Protein AF-A0A7S3N2I9-F1 (afdb_monomer_lite)

Radius of gyration: 17.27 Å; chains: 1; bounding box: 43×30×45 Å

Secondary structure (DSSP, 8-state):
--HHHHHHHHHHHHHHHHHTS---HHHHHHHHHHHHGGGGGHHHHHHHHHHPPPGGGTT-HHHHHHHHHHHHHHHHHHHHHH---SSHHHHHHHHHHHHHHHHHHHHHHHHHHHHHHHT-TTT---

Sequence (126 aa):
MNGGFKALISVCFRPMLKYTYYMGPDEMQLAMSYILLPWDFKILFGICADTVKLPFMSHSPKRAFLMMISCSQALAYFFTAFYEYETYIPLLILQVIGTFCGAFMDTIIDGITCIQQKNDPISGAQ

Foldseek 3Di:
DCVVVVVVCVVVVLCCCCPVVVDDPVRSVVLVCLLCVLLVCLVVLLVCQVPDADPVCNPRSLVVLLVVLVVQLVVLVVCLVPDDDPHCVSVSVSSSSNSNSVSSNVSSVVVVVLVVLCVDPPRRDD

Structure (mmCIF, N/CA/C/O backbone):
data_AF-A0A7S3N2I9-F1
#
_entry.id   AF-A0A7S3N2I9-F1
#
loop_
_atom_site.group_PDB
_atom_site.id
_atom_site.type_symbol
_atom_site.label_atom_id
_atom_site.label_alt_id
_atom_site.label_comp_id
_atom_site.label_asym_id
_atom_site.label_entity_id
_atom_site.label_seq_id
_atom_site.pdbx_PDB_ins_code
_atom_site.Cartn_x
_atom_site.Cartn_y
_atom_site.Cartn_z
_atom_site.occupancy
_atom_site.B_iso_or_equiv
_atom_site.auth_seq_id
_atom_site.auth_comp_id
_atom_site.auth_asym_id
_atom_site.auth_atom_id
_atom_site.pdbx_PDB_model_num
ATOM 1 N N . MET A 1 1 ? 11.064 -7.450 -1.278 1.00 41.22 1 MET A N 1
ATOM 2 C CA . MET A 1 1 ? 10.960 -7.983 0.104 1.00 41.22 1 MET A CA 1
ATOM 3 C C . MET A 1 1 ? 10.211 -6.978 0.980 1.00 41.22 1 MET A C 1
ATOM 5 O O . MET A 1 1 ? 10.800 -6.013 1.434 1.00 41.22 1 MET A O 1
ATOM 9 N N . ASN A 1 2 ? 8.904 -7.182 1.174 1.00 58.66 2 ASN A N 1
ATOM 10 C CA . ASN A 1 2 ? 8.035 -6.377 2.055 1.00 58.66 2 ASN A CA 1
ATOM 11 C C . ASN A 1 2 ? 7.285 -7.283 3.070 1.00 58.66 2 ASN A C 1
ATOM 13 O O . ASN A 1 2 ? 6.347 -6.872 3.742 1.00 58.66 2 ASN A O 1
ATOM 17 N N . GLY A 1 3 ? 7.662 -8.569 3.143 1.00 63.84 3 GLY A N 1
ATOM 18 C CA . GLY A 1 3 ? 6.940 -9.601 3.897 1.00 63.84 3 GLY A CA 1
ATOM 19 C C . GLY A 1 3 ? 7.076 -9.471 5.415 1.00 63.84 3 GLY A C 1
ATOM 20 O O . GLY A 1 3 ? 6.080 -9.597 6.118 1.00 63.84 3 GLY A O 1
ATOM 21 N N . GLY A 1 4 ? 8.275 -9.152 5.917 1.00 70.12 4 GLY A N 1
ATOM 22 C CA . GLY A 1 4 ? 8.512 -8.999 7.360 1.00 70.12 4 GLY A CA 1
ATOM 23 C C . GLY A 1 4 ? 7.715 -7.844 7.974 1.00 70.12 4 GLY A C 1
ATOM 24 O O . GLY A 1 4 ? 7.090 -8.003 9.018 1.00 70.12 4 GLY A O 1
ATOM 25 N N . PHE A 1 5 ? 7.651 -6.706 7.279 1.00 70.81 5 PHE A N 1
ATOM 26 C CA . PHE A 1 5 ? 6.873 -5.552 7.731 1.00 70.81 5 PHE A CA 1
ATOM 27 C C . PHE A 1 5 ? 5.357 -5.803 7.660 1.00 70.81 5 PHE A C 1
ATOM 29 O O . PHE A 1 5 ? 4.633 -5.486 8.600 1.00 70.81 5 PHE A O 1
ATOM 36 N N . LYS A 1 6 ? 4.869 -6.474 6.604 1.00 70.44 6 LYS A N 1
ATOM 37 C CA . LYS A 1 6 ? 3.464 -6.920 6.518 1.00 70.44 6 LYS A CA 1
ATOM 38 C C . LYS A 1 6 ? 3.084 -7.874 7.654 1.00 70.44 6 LYS A C 1
ATOM 40 O O . LYS A 1 6 ? 1.976 -7.780 8.180 1.00 70.44 6 LYS A O 1
ATOM 45 N N . ALA A 1 7 ? 3.988 -8.779 8.036 1.00 77.06 7 ALA A N 1
ATOM 46 C CA . ALA A 1 7 ? 3.761 -9.694 9.149 1.00 77.06 7 ALA A CA 1
ATOM 47 C C . ALA A 1 7 ? 3.646 -8.936 10.478 1.00 77.06 7 ALA A C 1
ATOM 49 O O . ALA A 1 7 ? 2.692 -9.167 11.214 1.00 77.06 7 ALA A O 1
ATOM 50 N N . LEU A 1 8 ? 4.545 -7.979 10.739 1.00 78.81 8 LEU A N 1
ATOM 51 C CA . LEU A 1 8 ? 4.472 -7.103 11.914 1.00 78.81 8 LEU A CA 1
ATOM 52 C C . LEU A 1 8 ? 3.135 -6.364 11.992 1.00 78.81 8 LEU A C 1
ATOM 54 O O . LEU A 1 8 ? 2.451 -6.442 13.008 1.00 78.81 8 LEU A O 1
ATOM 58 N N . ILE A 1 9 ? 2.717 -5.726 10.896 1.00 78.44 9 ILE A N 1
ATOM 59 C CA . ILE A 1 9 ? 1.420 -5.044 10.833 1.00 78.44 9 ILE A CA 1
ATOM 60 C C . ILE A 1 9 ? 0.281 -6.022 11.134 1.00 78.44 9 ILE A C 1
ATOM 62 O O . ILE A 1 9 ? -0.564 -5.727 11.971 1.00 78.44 9 ILE A O 1
ATOM 66 N N . SER A 1 10 ? 0.256 -7.209 10.519 1.00 74.81 10 SER A N 1
ATOM 67 C CA . SER A 1 10 ? -0.815 -8.185 10.769 1.00 74.81 10 SER A CA 1
ATOM 68 C C . SER A 1 10 ? -0.840 -8.691 12.215 1.00 74.81 10 SER A C 1
ATOM 70 O O . SER A 1 10 ? -1.918 -9.010 12.720 1.00 74.81 10 SER A O 1
ATOM 72 N N . VAL A 1 11 ? 0.319 -8.810 12.866 1.00 84.38 11 VAL A N 1
ATOM 73 C CA . VAL A 1 11 ? 0.427 -9.265 14.259 1.00 84.38 11 VAL A CA 1
ATOM 74 C C . VAL A 1 11 ? 0.014 -8.169 15.235 1.00 84.38 11 VAL A C 1
ATOM 76 O O . VAL A 1 11 ? -0.566 -8.495 16.261 1.00 84.38 11 VAL A O 1
ATOM 79 N N . CYS A 1 12 ? 0.232 -6.892 14.921 1.00 84.00 12 CYS A N 1
ATOM 80 C CA . CYS A 1 12 ? -0.200 -5.782 15.775 1.00 84.00 12 CYS A CA 1
ATOM 81 C C . CYS A 1 12 ? -1.674 -5.405 15.553 1.00 84.00 12 CYS A C 1
ATOM 83 O O . CYS A 1 12 ? -2.406 -5.135 16.503 1.00 84.00 12 CYS A O 1
ATOM 85 N N . PHE A 1 13 ? -2.135 -5.427 14.302 1.00 85.06 13 PHE A N 1
ATOM 86 C CA . PHE A 1 13 ? -3.446 -4.902 13.924 1.00 85.06 13 PHE A CA 1
ATOM 87 C C . PHE A 1 13 ? -4.606 -5.813 14.344 1.00 85.06 13 PHE A C 1
ATOM 89 O O . PHE A 1 13 ? -5.617 -5.337 14.853 1.00 85.06 13 PHE A O 1
ATOM 96 N N . ARG A 1 14 ? -4.471 -7.140 14.190 1.00 85.81 14 ARG A N 1
ATOM 97 C CA . ARG A 1 14 ? -5.547 -8.082 14.564 1.00 85.81 14 ARG A CA 1
ATOM 98 C C . ARG A 1 14 ? -5.850 -8.062 16.071 1.00 85.81 14 ARG A C 1
ATOM 100 O O . ARG A 1 14 ? -7.026 -7.998 16.425 1.00 85.81 14 ARG A O 1
ATOM 107 N N . PRO A 1 15 ? -4.848 -8.084 16.975 1.00 88.06 15 PRO A N 1
ATOM 108 C CA . PRO A 1 15 ? -5.096 -7.899 18.401 1.00 88.06 15 PRO A CA 1
ATOM 109 C C . PRO A 1 15 ? -5.707 -6.539 18.727 1.00 88.06 15 PRO A C 1
ATOM 111 O O . PRO A 1 15 ? -6.590 -6.489 19.572 1.00 88.06 15 PRO A O 1
ATOM 114 N N . MET A 1 16 ? -5.294 -5.463 18.051 1.00 87.25 16 MET A N 1
ATOM 115 C CA . MET A 1 16 ? -5.865 -4.129 18.265 1.00 87.25 16 MET A CA 1
ATOM 116 C C . MET A 1 16 ? -7.371 -4.105 17.965 1.00 87.25 16 MET A C 1
ATOM 118 O O . MET A 1 16 ? -8.157 -3.670 18.800 1.00 87.25 16 MET A O 1
ATOM 122 N N . LEU A 1 17 ? -7.807 -4.659 16.829 1.00 88.50 17 LEU A N 1
ATOM 123 C CA . LEU A 1 17 ? -9.238 -4.762 16.510 1.00 88.50 17 LEU A CA 1
ATOM 124 C C . LEU A 1 17 ? -10.014 -5.587 17.548 1.00 88.50 17 LEU A C 1
ATOM 126 O O . LEU A 1 17 ? -11.109 -5.207 17.956 1.00 88.50 17 LEU A O 1
ATOM 130 N N . LYS A 1 18 ? -9.433 -6.698 18.010 1.00 88.38 18 LYS A N 1
ATOM 131 C CA . LYS A 1 18 ? -10.089 -7.605 18.957 1.00 88.38 18 LYS A CA 1
ATOM 132 C C . LYS A 1 18 ? -10.159 -7.051 20.383 1.00 88.38 18 LYS A C 1
ATOM 134 O O . LYS A 1 18 ? -11.194 -7.173 21.027 1.00 88.38 18 LYS A O 1
ATOM 139 N N . TYR A 1 19 ? -9.057 -6.519 20.905 1.00 89.38 19 TYR A N 1
ATOM 140 C CA . TYR A 1 19 ? -8.936 -6.152 22.320 1.00 89.38 19 TYR A CA 1
ATOM 141 C C . TYR A 1 19 ? -9.235 -4.679 22.590 1.00 89.38 19 TYR A C 1
ATOM 143 O O . TYR A 1 19 ? -9.736 -4.371 23.666 1.00 89.38 19 TYR A O 1
ATOM 151 N N . THR A 1 20 ? -8.950 -3.785 21.639 1.00 88.31 20 THR A N 1
ATOM 152 C CA . THR A 1 20 ? -9.210 -2.346 21.794 1.00 88.31 20 THR A CA 1
ATOM 153 C C . THR A 1 20 ? -10.601 -1.974 21.292 1.00 88.31 20 THR A C 1
ATOM 155 O O . THR A 1 20 ? -11.307 -1.223 21.953 1.00 88.31 20 THR A O 1
ATOM 158 N N . TYR A 1 21 ? -11.013 -2.519 20.143 1.00 88.88 21 TYR A N 1
ATOM 159 C CA . TYR A 1 21 ? -12.297 -2.185 19.508 1.00 88.88 21 TYR A CA 1
ATOM 160 C C . TYR A 1 21 ? -13.384 -3.247 19.693 1.00 88.88 21 TYR A C 1
ATOM 162 O O . TYR A 1 21 ? -14.482 -3.080 19.171 1.00 88.88 21 TYR A O 1
ATOM 170 N N . TYR A 1 22 ? -13.091 -4.319 20.438 1.00 90.75 22 TYR A N 1
ATOM 171 C CA . TYR A 1 22 ? -14.036 -5.387 20.783 1.00 90.75 22 TYR A CA 1
ATOM 172 C C . TYR A 1 22 ? -14.777 -5.999 19.581 1.00 90.75 22 TYR A C 1
ATOM 174 O O . TYR A 1 22 ? -15.915 -6.444 19.721 1.00 90.75 22 TYR A O 1
ATOM 182 N N . MET A 1 23 ? -14.134 -6.044 18.407 1.00 90.38 23 MET A N 1
ATOM 183 C CA . MET A 1 23 ? -14.753 -6.586 17.195 1.00 90.38 23 MET A CA 1
ATOM 184 C C . MET A 1 23 ? -15.088 -8.070 17.326 1.00 90.38 23 MET A C 1
ATOM 186 O O . MET A 1 23 ? -14.274 -8.877 17.795 1.00 90.38 23 MET A O 1
ATOM 190 N N . GLY A 1 24 ? -16.260 -8.429 16.801 1.00 91.56 24 GLY A N 1
ATOM 191 C CA . GLY A 1 24 ? -16.639 -9.816 16.569 1.00 91.56 24 GLY A CA 1
ATOM 192 C C . GLY A 1 24 ? -15.726 -10.501 15.538 1.00 91.56 24 GLY A C 1
ATOM 193 O O . GLY A 1 24 ? -15.066 -9.842 14.727 1.00 91.56 24 GLY A O 1
ATOM 194 N N . PRO A 1 25 ? -15.641 -11.842 15.550 1.00 88.38 25 PRO A N 1
ATOM 195 C CA . PRO A 1 25 ? -14.831 -12.586 14.584 1.00 88.38 25 PRO A CA 1
ATOM 196 C C . PRO A 1 25 ? -15.304 -12.403 13.132 1.00 88.38 25 PRO A C 1
ATOM 198 O O . PRO A 1 25 ? -14.483 -12.395 12.217 1.00 88.38 25 PRO A O 1
ATOM 201 N N . ASP A 1 26 ? -16.606 -12.233 12.932 1.00 91.19 26 ASP A N 1
ATOM 202 C CA . ASP A 1 26 ? -17.274 -11.936 11.666 1.00 91.19 26 ASP A CA 1
ATOM 203 C C . ASP A 1 26 ? -16.932 -10.532 11.144 1.00 91.19 26 ASP A C 1
ATOM 205 O O . ASP A 1 26 ? -16.483 -10.385 10.004 1.00 91.19 26 ASP A O 1
ATOM 209 N N . GLU A 1 27 ? -17.049 -9.510 11.994 1.00 89.94 27 GLU A N 1
ATOM 210 C CA . GLU A 1 27 ? -16.675 -8.132 11.655 1.00 89.94 27 GLU A CA 1
ATOM 211 C C . GLU A 1 27 ? -15.183 -8.018 11.332 1.00 89.94 27 GLU A C 1
ATOM 213 O O . GLU A 1 27 ? -14.789 -7.380 10.353 1.00 89.94 27 GLU A O 1
ATOM 218 N N . MET A 1 28 ? -14.337 -8.696 12.112 1.00 89.75 28 MET A N 1
ATOM 219 C CA . MET A 1 28 ? -12.897 -8.722 11.881 1.00 89.75 28 MET A CA 1
ATOM 220 C C . MET A 1 28 ? -12.553 -9.412 10.556 1.00 89.75 28 MET A C 1
ATOM 222 O O . MET A 1 28 ? -11.656 -8.958 9.845 1.00 89.75 28 MET A O 1
ATOM 226 N N . GLN A 1 29 ? -13.253 -10.489 10.190 1.00 89.88 29 GLN A N 1
ATOM 227 C CA . GLN A 1 29 ? -13.052 -11.144 8.898 1.00 89.88 29 GLN A CA 1
ATOM 228 C C . GLN A 1 29 ? -13.395 -10.197 7.745 1.00 89.88 29 GLN A C 1
ATOM 230 O O . GLN A 1 29 ? -12.592 -10.048 6.824 1.00 89.88 29 GLN A O 1
ATOM 235 N N . LEU A 1 30 ? -14.537 -9.514 7.831 1.00 90.69 30 LEU A N 1
ATOM 236 C CA . LEU A 1 30 ? -14.972 -8.534 6.839 1.00 90.69 30 LEU A CA 1
ATOM 237 C C . LEU A 1 30 ? -13.965 -7.377 6.708 1.00 90.69 30 LEU A C 1
ATOM 239 O O . LEU A 1 30 ? -13.560 -7.021 5.601 1.00 90.69 30 LEU A O 1
ATOM 243 N N . ALA A 1 31 ? -13.489 -6.841 7.833 1.00 90.00 31 ALA A N 1
ATOM 244 C CA . ALA A 1 31 ? -12.465 -5.802 7.871 1.00 90.00 31 ALA A CA 1
ATOM 245 C C . ALA A 1 31 ? -11.151 -6.250 7.205 1.00 90.00 31 ALA A C 1
ATOM 247 O O . ALA A 1 31 ? -10.575 -5.525 6.392 1.00 90.00 31 ALA A O 1
ATOM 248 N N . MET A 1 32 ? -10.692 -7.470 7.497 1.00 88.56 32 MET A N 1
ATOM 249 C CA . MET A 1 32 ? -9.486 -8.030 6.885 1.00 88.56 32 MET A CA 1
ATOM 250 C C . MET A 1 32 ? -9.654 -8.266 5.379 1.00 88.56 32 MET A C 1
ATOM 252 O O . MET A 1 32 ? -8.702 -8.049 4.630 1.00 88.56 32 MET A O 1
ATOM 256 N N . SER A 1 33 ? -10.845 -8.658 4.920 1.00 90.19 33 SER A N 1
ATOM 257 C CA . SER A 1 33 ? -11.150 -8.776 3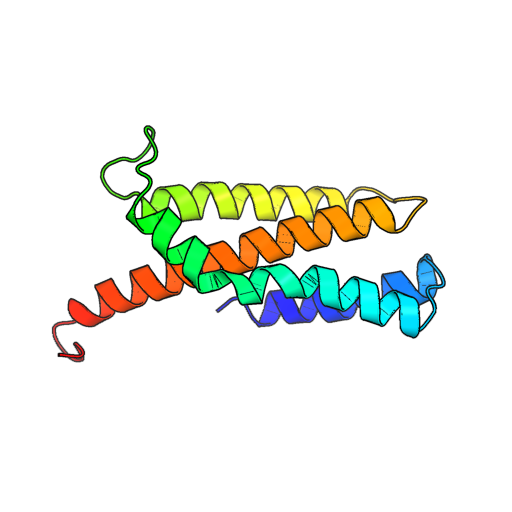.491 1.00 90.19 33 SER A CA 1
ATOM 258 C C . SER A 1 33 ? -11.015 -7.435 2.772 1.00 90.19 33 SER A C 1
ATOM 260 O O . SER A 1 33 ? -10.362 -7.375 1.733 1.00 90.19 33 SER A O 1
ATOM 262 N N . TYR A 1 34 ? -11.530 -6.342 3.347 1.00 90.56 34 TYR A N 1
ATOM 263 C CA . TYR A 1 34 ? -11.350 -5.005 2.767 1.00 90.56 34 TYR A CA 1
ATOM 264 C C . TYR A 1 34 ? -9.884 -4.571 2.709 1.00 90.56 34 TYR A C 1
ATOM 266 O O . TYR A 1 34 ? -9.459 -3.974 1.723 1.00 90.56 34 TYR A O 1
ATOM 274 N N . ILE A 1 35 ? -9.095 -4.902 3.733 1.00 90.38 35 ILE A N 1
ATOM 275 C CA . ILE A 1 35 ? -7.656 -4.605 3.777 1.00 90.38 35 ILE A CA 1
ATOM 276 C C . ILE A 1 35 ? -6.879 -5.394 2.708 1.00 90.38 35 ILE A C 1
ATOM 278 O O . ILE A 1 35 ? -5.863 -4.923 2.199 1.00 90.38 35 ILE A O 1
ATOM 282 N N . LEU A 1 36 ? -7.330 -6.600 2.357 1.00 88.88 36 LEU A N 1
ATOM 283 C CA . LEU A 1 36 ? -6.675 -7.440 1.350 1.00 88.88 36 LEU A CA 1
ATOM 284 C C . LEU A 1 36 ? -7.153 -7.166 -0.082 1.00 88.88 36 LEU A C 1
ATOM 286 O O . LEU A 1 36 ? -6.409 -7.436 -1.021 1.00 88.88 36 LEU A O 1
ATOM 290 N N . LEU A 1 37 ? -8.327 -6.560 -0.254 1.00 90.62 37 LEU A N 1
ATOM 291 C CA . LEU A 1 37 ? -8.921 -6.253 -1.557 1.00 90.62 37 LEU A CA 1
ATOM 292 C C . LEU A 1 37 ? -7.966 -5.559 -2.557 1.00 90.62 37 LEU A C 1
ATOM 294 O O . LEU A 1 37 ? -7.963 -5.931 -3.730 1.00 90.62 37 LEU A O 1
ATOM 298 N N . PRO A 1 38 ? -7.117 -4.582 -2.167 1.00 90.69 38 PRO A N 1
ATOM 299 C CA . PRO A 1 38 ? -6.242 -3.916 -3.131 1.00 90.69 38 PRO A CA 1
ATOM 300 C C . PRO A 1 38 ? -5.260 -4.855 -3.844 1.00 90.69 38 PRO A C 1
ATOM 302 O O . PRO A 1 38 ? -4.806 -4.542 -4.942 1.00 90.69 38 PRO A O 1
ATOM 305 N N . TRP A 1 39 ? -4.926 -6.002 -3.245 1.00 89.06 39 TRP A N 1
ATOM 306 C CA . TRP A 1 39 ? -3.996 -6.969 -3.828 1.00 89.06 39 TRP A CA 1
ATOM 307 C C . TRP A 1 39 ? -4.563 -7.652 -5.078 1.00 89.06 39 TRP A C 1
ATOM 309 O O . TRP A 1 39 ? -3.792 -7.966 -5.986 1.00 89.06 39 TRP A O 1
ATOM 319 N N . ASP A 1 40 ? -5.885 -7.803 -5.170 1.00 90.94 40 ASP A N 1
ATOM 320 C CA . ASP A 1 40 ? -6.555 -8.441 -6.310 1.00 90.94 40 ASP A CA 1
ATOM 321 C C . ASP A 1 40 ? -6.469 -7.582 -7.585 1.00 90.94 40 ASP A C 1
ATOM 323 O O . ASP A 1 40 ? -6.474 -8.092 -8.705 1.00 90.94 40 ASP A O 1
ATOM 327 N N . PHE A 1 41 ? -6.301 -6.264 -7.430 1.00 89.81 41 PHE A N 1
ATOM 328 C CA . PHE A 1 41 ? -6.237 -5.302 -8.534 1.00 89.81 41 PHE A CA 1
ATOM 329 C C . PHE A 1 41 ? -4.810 -4.955 -8.979 1.00 89.81 41 PHE A C 1
ATOM 331 O O . PHE A 1 41 ? -4.613 -3.998 -9.731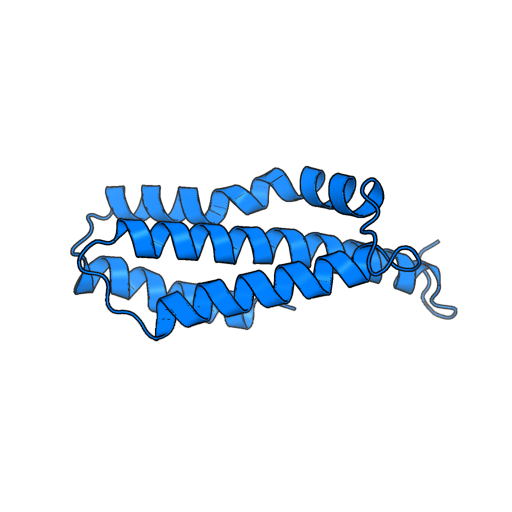 1.00 89.81 41 PHE A O 1
ATOM 338 N N . LYS A 1 42 ? -3.806 -5.749 -8.578 1.00 85.38 42 LYS A N 1
ATOM 339 C CA . LYS A 1 42 ? -2.391 -5.524 -8.925 1.00 85.38 42 LYS A CA 1
ATOM 340 C C . LYS A 1 42 ? -2.142 -5.270 -10.416 1.00 85.38 42 LYS A C 1
ATOM 342 O O . LYS A 1 42 ? -1.351 -4.397 -10.763 1.00 85.38 42 LYS A O 1
ATOM 347 N N . ILE A 1 43 ? -2.833 -5.992 -11.302 1.00 87.69 43 ILE A N 1
ATOM 348 C CA . ILE A 1 43 ? -2.678 -5.852 -12.763 1.00 87.69 43 ILE A CA 1
ATOM 349 C C . ILE A 1 43 ? -2.962 -4.412 -13.213 1.00 87.69 43 ILE A C 1
ATOM 351 O O . ILE A 1 43 ? -2.224 -3.858 -14.028 1.00 87.69 43 ILE A O 1
ATOM 355 N N . LEU A 1 44 ? -3.990 -3.777 -12.641 1.00 89.38 44 LEU A N 1
ATOM 356 C CA . LEU A 1 44 ? -4.351 -2.400 -12.976 1.00 89.38 44 LEU A CA 1
ATOM 357 C C . LEU A 1 44 ? -3.248 -1.420 -12.568 1.00 89.38 44 LEU A C 1
ATOM 359 O O . LEU A 1 44 ? -2.965 -0.479 -13.304 1.00 89.38 44 LEU A O 1
ATOM 363 N N . PHE A 1 45 ? -2.575 -1.656 -11.438 1.00 90.31 45 PHE A N 1
ATOM 364 C CA . PHE A 1 45 ? -1.469 -0.808 -10.982 1.00 90.31 45 PHE A CA 1
ATOM 365 C C . PHE A 1 45 ? -0.270 -0.872 -11.925 1.00 90.31 45 PHE A C 1
ATOM 367 O O . PHE A 1 45 ? 0.346 0.157 -12.201 1.00 90.31 45 PHE A O 1
ATOM 374 N N . GLY A 1 46 ? 0.024 -2.061 -12.460 1.00 86.44 46 GLY A N 1
ATOM 375 C CA . GLY A 1 46 ? 1.076 -2.254 -13.457 1.00 86.44 46 GLY A CA 1
ATOM 376 C C . GLY A 1 46 ? 0.795 -1.466 -14.734 1.00 86.44 46 GLY A C 1
ATOM 377 O O . GLY A 1 46 ? 1.638 -0.679 -15.161 1.00 86.44 46 GLY A O 1
ATOM 378 N N . ILE A 1 47 ? -0.421 -1.599 -15.277 1.00 88.19 47 ILE A N 1
ATOM 379 C CA . ILE A 1 47 ? -0.854 -0.855 -16.470 1.00 88.19 47 ILE A CA 1
ATOM 380 C C . ILE A 1 47 ? -0.767 0.654 -16.213 1.00 88.19 47 ILE A C 1
ATOM 382 O O . ILE A 1 47 ? -0.137 1.364 -16.989 1.00 88.19 47 ILE A O 1
ATOM 386 N N . CYS A 1 48 ? -1.321 1.143 -15.099 1.00 87.31 48 CYS A N 1
ATOM 387 C CA . CYS A 1 48 ? -1.285 2.564 -14.748 1.00 87.31 48 CYS A CA 1
ATOM 388 C C . CYS A 1 48 ? 0.144 3.118 -14.661 1.00 87.31 48 CYS A C 1
ATOM 390 O O . CYS A 1 48 ? 0.407 4.205 -15.176 1.00 87.31 48 CYS A O 1
ATOM 392 N N . ALA A 1 49 ? 1.065 2.384 -14.029 1.00 85.31 49 ALA A N 1
ATOM 393 C CA . ALA A 1 49 ? 2.459 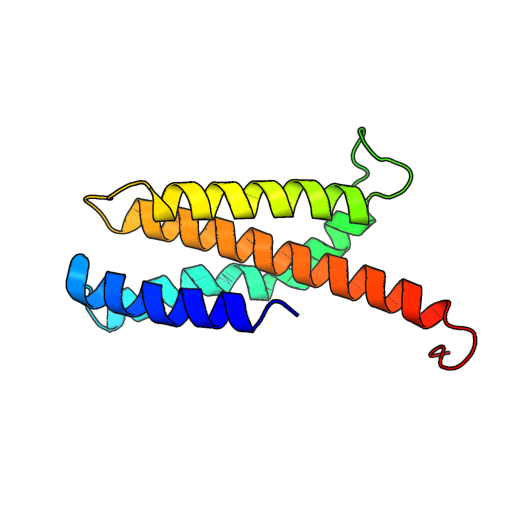2.802 -13.886 1.00 85.31 49 ALA A CA 1
ATOM 394 C C . ALA A 1 49 ? 3.218 2.850 -15.226 1.00 85.31 49 ALA A C 1
ATOM 396 O O . ALA A 1 49 ? 4.185 3.607 -15.349 1.00 85.31 49 ALA A O 1
ATOM 397 N N . ASP A 1 50 ? 2.783 2.064 -16.214 1.00 82.12 50 ASP A N 1
ATOM 398 C CA . ASP A 1 50 ? 3.366 2.021 -17.557 1.00 82.12 50 ASP A CA 1
ATOM 399 C C . ASP A 1 50 ? 2.748 3.058 -18.507 1.00 82.12 50 ASP A C 1
ATOM 401 O O . ASP A 1 50 ? 3.451 3.624 -19.348 1.00 82.12 50 ASP A O 1
ATOM 405 N N . THR A 1 51 ? 1.451 3.352 -18.369 1.00 84.19 51 THR A N 1
ATOM 406 C CA . THR A 1 51 ? 0.734 4.276 -19.259 1.00 84.19 51 THR A CA 1
ATOM 407 C C . THR A 1 51 ? 0.815 5.732 -18.812 1.00 84.19 51 THR A C 1
ATOM 409 O O . THR A 1 51 ? 0.910 6.633 -19.646 1.00 84.19 51 THR A O 1
ATOM 412 N N . VAL A 1 52 ? 0.748 5.994 -17.503 1.00 84.31 52 VAL A N 1
ATOM 413 C CA . VAL A 1 52 ? 0.679 7.358 -16.971 1.00 84.31 52 VAL A CA 1
ATOM 414 C C . VAL A 1 52 ? 2.091 7.894 -16.761 1.00 84.31 52 VAL A C 1
ATOM 416 O O . VAL A 1 52 ? 2.877 7.352 -15.992 1.00 84.31 52 VAL A O 1
ATOM 419 N N . LYS A 1 53 ? 2.424 9.004 -17.421 1.00 79.44 53 LYS A N 1
ATOM 420 C CA . LYS A 1 53 ? 3.690 9.707 -17.188 1.00 79.44 53 LYS A CA 1
ATOM 421 C C . LYS A 1 53 ? 3.467 10.850 -16.218 1.00 79.44 53 LYS A C 1
ATOM 423 O O . LYS A 1 53 ? 2.693 11.764 -16.489 1.00 79.44 53 LYS A O 1
ATOM 428 N N . LEU A 1 54 ? 4.174 10.804 -15.098 1.00 77.75 54 LEU A N 1
ATOM 429 C CA . LEU A 1 54 ? 4.120 11.862 -14.105 1.00 77.75 54 LEU A CA 1
ATOM 430 C C . LEU A 1 54 ? 5.039 13.026 -14.512 1.00 77.75 54 LEU A C 1
ATOM 432 O O . LEU A 1 54 ? 6.189 12.788 -14.897 1.00 77.75 54 LEU A O 1
ATOM 436 N N . PRO A 1 55 ? 4.567 14.283 -14.416 1.00 72.12 55 PRO A N 1
ATOM 437 C CA . PRO A 1 55 ? 5.274 15.445 -14.957 1.00 72.12 55 PRO A CA 1
ATOM 438 C C . PRO A 1 55 ? 6.610 15.731 -14.255 1.00 72.12 55 PRO A C 1
ATOM 440 O O . PRO A 1 55 ? 7.528 16.246 -14.883 1.00 72.12 55 PRO A O 1
ATOM 443 N N . PHE A 1 56 ? 6.756 15.350 -12.983 1.00 72.62 56 PHE A N 1
ATOM 444 C CA . PHE A 1 56 ? 7.962 15.612 -12.190 1.00 72.62 56 PHE A CA 1
ATOM 445 C C . PHE A 1 56 ? 9.123 14.634 -12.456 1.00 72.62 56 PHE A C 1
ATOM 447 O O . PHE A 1 56 ? 10.239 14.885 -12.013 1.00 72.62 56 PHE A O 1
ATOM 454 N N . MET A 1 57 ? 8.898 13.519 -13.167 1.00 69.94 57 MET A N 1
ATOM 455 C CA . MET A 1 57 ? 9.954 12.533 -13.449 1.00 69.94 57 MET A CA 1
ATOM 456 C C . MET A 1 57 ? 9.646 11.721 -14.719 1.00 69.94 57 MET A C 1
ATOM 458 O O . MET A 1 57 ? 9.548 10.492 -14.703 1.00 69.94 57 MET A O 1
ATOM 462 N N . SER A 1 58 ? 9.496 12.416 -15.852 1.00 67.19 58 SER A N 1
ATOM 463 C CA . SER A 1 58 ? 9.047 11.800 -17.116 1.00 67.19 58 SER A CA 1
ATOM 464 C C . SER A 1 58 ? 10.013 10.737 -17.669 1.00 67.19 58 SER A C 1
ATOM 466 O O . SER A 1 58 ? 9.582 9.802 -18.343 1.00 67.19 58 SER A O 1
ATOM 468 N N . HIS A 1 59 ? 11.306 10.840 -17.337 1.00 69.06 59 HIS A N 1
ATOM 469 C CA . HIS A 1 59 ? 12.346 9.907 -17.781 1.00 69.06 59 HIS A CA 1
ATOM 470 C C . HIS A 1 59 ? 12.326 8.559 -17.042 1.00 69.06 59 HIS A C 1
ATOM 472 O O . HIS A 1 59 ? 12.907 7.592 -17.526 1.00 69.06 59 HIS A O 1
ATOM 478 N N . SER A 1 60 ? 11.680 8.468 -15.872 1.00 77.38 60 SER A N 1
ATOM 479 C CA . SER A 1 60 ? 11.583 7.211 -15.113 1.00 77.38 60 SER A CA 1
ATOM 480 C C . SER A 1 60 ? 10.254 7.106 -14.347 1.00 77.38 60 SER A C 1
ATOM 482 O O . SER A 1 60 ? 10.237 7.143 -13.114 1.00 77.38 60 SER A O 1
ATOM 484 N N . PRO A 1 61 ? 9.124 6.933 -15.063 1.00 78.19 61 PRO A N 1
ATOM 485 C CA . PRO A 1 61 ? 7.781 6.987 -14.479 1.00 78.19 61 PRO A CA 1
ATOM 486 C C . PRO A 1 61 ? 7.588 5.977 -13.339 1.00 78.19 61 PRO A C 1
ATOM 488 O O . PRO A 1 61 ? 7.091 6.345 -12.277 1.00 78.19 61 PRO A O 1
ATOM 491 N N . LYS A 1 62 ? 8.098 4.744 -13.488 1.00 83.25 62 LYS A N 1
ATOM 492 C CA . LYS A 1 62 ? 8.061 3.710 -12.436 1.00 83.25 62 LYS A CA 1
ATOM 493 C C . LYS A 1 62 ? 8.731 4.162 -11.129 1.00 83.25 62 LYS A C 1
ATOM 495 O O . LYS A 1 62 ? 8.189 3.938 -10.052 1.00 83.25 62 LYS A O 1
ATOM 500 N N . ARG A 1 63 ? 9.886 4.838 -11.204 1.00 83.94 63 ARG A N 1
ATOM 501 C CA . ARG A 1 63 ? 10.593 5.357 -10.015 1.00 83.94 63 ARG A CA 1
ATOM 502 C C . ARG A 1 63 ? 9.833 6.513 -9.364 1.00 83.94 63 ARG A C 1
ATOM 504 O O . ARG A 1 63 ? 9.782 6.582 -8.141 1.00 83.94 63 ARG A O 1
ATOM 511 N N . ALA A 1 64 ? 9.207 7.369 -10.168 1.00 86.06 64 ALA A N 1
ATOM 512 C CA . ALA A 1 64 ? 8.365 8.457 -9.677 1.00 86.06 64 ALA A CA 1
ATOM 513 C C . ALA A 1 64 ? 7.156 7.944 -8.884 1.00 86.06 64 ALA A C 1
ATOM 515 O O . ALA A 1 64 ? 6.908 8.401 -7.767 1.00 86.06 64 ALA A O 1
ATOM 516 N N . PHE A 1 65 ? 6.432 6.963 -9.435 1.00 88.25 65 PHE A N 1
ATOM 517 C CA . PHE A 1 65 ? 5.330 6.316 -8.724 1.00 88.25 65 PHE A CA 1
ATOM 518 C C . PHE A 1 65 ? 5.811 5.637 -7.446 1.00 88.25 65 PHE A C 1
ATOM 520 O O . PHE A 1 65 ? 5.168 5.784 -6.410 1.00 88.25 65 PHE A O 1
ATOM 527 N N . LEU A 1 66 ? 6.960 4.954 -7.490 1.00 89.81 66 LEU A N 1
ATOM 528 C CA . LEU A 1 66 ? 7.523 4.316 -6.306 1.00 89.81 66 LEU A CA 1
ATOM 529 C C . LEU A 1 66 ? 7.761 5.336 -5.187 1.00 89.81 66 LEU A C 1
ATOM 531 O O . LEU A 1 66 ? 7.343 5.086 -4.062 1.00 89.81 66 LEU A O 1
ATOM 535 N N . MET A 1 67 ? 8.359 6.494 -5.487 1.00 88.50 67 MET A N 1
ATOM 536 C CA . MET A 1 67 ? 8.605 7.542 -4.489 1.00 88.50 67 MET A CA 1
ATOM 537 C C . MET A 1 67 ? 7.302 8.096 -3.908 1.00 88.50 67 MET A C 1
ATOM 539 O O . MET A 1 67 ? 7.153 8.135 -2.689 1.00 88.50 67 MET A O 1
ATOM 543 N N . MET A 1 68 ? 6.336 8.476 -4.753 1.00 90.38 68 MET A N 1
ATOM 544 C CA . MET A 1 68 ? 5.069 9.036 -4.266 1.00 90.38 68 MET A CA 1
ATOM 545 C C . MET A 1 68 ? 4.293 8.045 -3.405 1.00 90.38 68 MET A C 1
ATOM 547 O O . MET A 1 68 ? 3.867 8.389 -2.307 1.00 90.38 68 MET A O 1
ATOM 551 N N . ILE A 1 69 ? 4.138 6.809 -3.880 1.00 92.00 69 ILE A N 1
ATOM 552 C CA . ILE A 1 69 ? 3.360 5.794 -3.175 1.00 92.00 69 ILE A CA 1
ATOM 553 C C . ILE A 1 69 ? 4.063 5.364 -1.879 1.00 92.00 69 ILE A C 1
ATOM 555 O O . ILE A 1 69 ? 3.384 5.155 -0.875 1.00 92.00 69 ILE A O 1
ATOM 559 N N . SER A 1 70 ? 5.401 5.305 -1.861 1.00 91.19 70 SER A N 1
ATOM 560 C CA . SER A 1 70 ? 6.174 5.076 -0.628 1.00 91.19 70 SER A CA 1
ATOM 561 C C . SER A 1 70 ? 5.902 6.159 0.412 1.00 91.19 70 SER A C 1
ATOM 563 O O . SER A 1 70 ? 5.631 5.850 1.571 1.00 91.19 70 SER A O 1
ATOM 565 N N . CYS A 1 71 ? 5.925 7.430 -0.001 1.00 93.00 71 CYS A N 1
ATOM 566 C CA . CYS A 1 71 ? 5.643 8.555 0.887 1.00 93.00 71 CYS A CA 1
ATOM 567 C C . CYS A 1 71 ? 4.197 8.525 1.398 1.00 93.00 71 CYS A C 1
ATOM 569 O O . CYS A 1 71 ? 3.969 8.701 2.592 1.00 93.00 71 CYS A O 1
ATOM 571 N N . SER A 1 72 ? 3.222 8.246 0.528 1.00 93.12 72 SER A N 1
ATOM 572 C CA . SER A 1 72 ? 1.818 8.101 0.928 1.00 93.12 72 SER A CA 1
ATOM 573 C C . SER A 1 72 ? 1.610 6.945 1.910 1.00 93.12 72 SER A C 1
ATOM 575 O O . SER A 1 72 ? 0.874 7.107 2.881 1.00 93.12 72 SER A O 1
ATOM 577 N N . GLN A 1 73 ? 2.289 5.807 1.716 1.00 93.06 73 GLN A N 1
ATOM 578 C CA . GLN A 1 73 ? 2.223 4.689 2.658 1.00 93.06 73 GLN A CA 1
ATOM 579 C C . GLN A 1 73 ? 2.828 5.057 4.016 1.00 93.06 73 GLN A C 1
ATOM 581 O O . GLN A 1 73 ? 2.240 4.759 5.055 1.00 93.06 73 GLN A O 1
ATOM 586 N N . ALA A 1 74 ? 3.994 5.706 4.007 1.00 91.94 74 ALA A N 1
ATOM 587 C CA . ALA A 1 74 ? 4.664 6.138 5.226 1.00 91.94 74 ALA A CA 1
ATOM 588 C C . ALA A 1 74 ? 3.786 7.112 6.022 1.00 91.94 74 ALA A C 1
ATOM 590 O O . ALA A 1 74 ? 3.643 6.947 7.229 1.00 91.94 74 ALA A O 1
ATOM 591 N N . LEU A 1 75 ? 3.141 8.068 5.347 1.00 93.75 75 LEU A N 1
ATOM 592 C CA . LEU A 1 75 ? 2.196 8.992 5.974 1.00 93.75 75 LEU A CA 1
ATOM 593 C C . LEU A 1 75 ? 0.987 8.261 6.565 1.00 93.75 75 LEU A C 1
ATOM 595 O O . LEU A 1 75 ? 0.634 8.523 7.711 1.00 93.75 75 LEU A O 1
ATOM 599 N N . ALA A 1 76 ? 0.383 7.322 5.831 1.00 91.88 76 ALA A N 1
ATOM 600 C CA . ALA A 1 76 ? -0.759 6.555 6.331 1.00 91.88 76 ALA A CA 1
ATOM 601 C C . ALA A 1 76 ? -0.417 5.809 7.631 1.00 91.88 76 ALA A C 1
ATOM 603 O O . ALA A 1 76 ? -1.143 5.929 8.615 1.00 91.88 76 ALA A O 1
ATOM 604 N N . TYR A 1 77 ? 0.722 5.110 7.674 1.00 90.25 77 TYR A N 1
ATOM 605 C CA . TYR A 1 77 ? 1.152 4.408 8.886 1.00 90.25 77 TYR A CA 1
ATOM 606 C C . TYR A 1 77 ? 1.644 5.337 9.995 1.00 90.25 77 TYR A C 1
ATOM 608 O O . TYR A 1 77 ? 1.504 4.996 11.166 1.00 90.25 77 TYR A O 1
ATOM 616 N N . PHE A 1 78 ? 2.172 6.513 9.656 1.00 92.25 78 PHE A N 1
ATOM 617 C CA . PHE A 1 78 ? 2.497 7.538 10.642 1.00 92.25 78 PHE A CA 1
ATOM 618 C C . PHE A 1 78 ? 1.236 8.011 11.375 1.00 92.25 78 PHE A C 1
ATOM 620 O O . PHE A 1 78 ? 1.216 8.023 12.603 1.00 92.25 78 PHE A O 1
ATOM 627 N N . PHE A 1 79 ? 0.154 8.313 10.650 1.00 92.06 79 PHE A N 1
ATOM 628 C CA . PHE A 1 79 ? -1.125 8.665 11.276 1.00 92.06 79 PHE A CA 1
ATOM 629 C C . PHE A 1 79 ? -1.675 7.521 12.131 1.00 92.06 79 PHE A C 1
ATOM 631 O O . PHE A 1 79 ? -2.035 7.754 13.281 1.00 92.06 79 PHE A O 1
ATOM 638 N N . THR A 1 80 ? -1.636 6.286 11.625 1.00 88.56 80 THR A N 1
ATOM 639 C CA . THR A 1 80 ? -2.042 5.097 12.389 1.00 88.56 80 THR A CA 1
ATOM 640 C C . THR A 1 80 ? -1.259 4.917 13.694 1.00 88.56 80 THR A C 1
ATOM 642 O O . THR A 1 80 ? -1.814 4.414 14.664 1.00 88.56 80 THR A O 1
ATOM 645 N N . ALA A 1 81 ? 0.023 5.292 13.733 1.00 87.81 81 ALA A N 1
ATOM 646 C CA . ALA A 1 81 ? 0.877 5.087 14.902 1.00 87.81 81 ALA A CA 1
ATOM 647 C C . ALA A 1 81 ? 0.727 6.170 15.983 1.00 87.81 81 ALA A C 1
ATOM 649 O O . ALA A 1 81 ? 0.895 5.868 17.161 1.00 87.81 81 ALA A O 1
ATOM 650 N N . PHE A 1 82 ? 0.462 7.421 15.595 1.00 89.12 82 PHE A N 1
ATOM 651 C CA . PHE A 1 82 ? 0.480 8.566 16.516 1.00 89.12 82 PHE A CA 1
ATOM 652 C C . PHE A 1 82 ? -0.903 9.029 16.980 1.00 89.12 82 PHE A C 1
ATOM 654 O O . PHE A 1 82 ? -0.983 9.800 17.935 1.00 89.12 82 PHE A O 1
ATOM 661 N N . TYR A 1 83 ? -1.976 8.587 16.325 1.00 88.88 83 TYR A N 1
ATOM 662 C CA . TYR A 1 83 ? -3.337 8.963 16.692 1.00 88.88 83 TYR A CA 1
ATOM 663 C C . TYR A 1 83 ? -4.090 7.789 17.308 1.00 88.88 83 TYR A C 1
ATOM 665 O O . TYR A 1 83 ? -4.155 6.697 16.745 1.00 88.88 83 TYR A O 1
ATOM 673 N N . GLU A 1 84 ? -4.713 8.049 18.452 1.00 86.31 84 GLU A N 1
ATOM 674 C CA . GLU A 1 84 ? -5.719 7.164 19.025 1.00 86.31 84 GLU A CA 1
ATOM 675 C C . GLU A 1 84 ? -7.074 7.478 18.388 1.00 86.31 84 GLU A C 1
ATOM 677 O O . GLU A 1 84 ? -7.491 8.635 18.309 1.00 86.31 84 GLU A O 1
ATOM 682 N N . TYR A 1 85 ? -7.759 6.445 17.905 1.00 87.19 85 TYR A N 1
ATOM 683 C CA . TYR A 1 85 ? -9.060 6.585 17.260 1.00 87.19 85 TYR A CA 1
ATOM 684 C C . TYR A 1 85 ? -10.146 6.008 18.160 1.00 87.19 85 TYR A C 1
ATOM 686 O O . TYR A 1 85 ? -10.045 4.858 18.579 1.00 87.19 85 TYR A O 1
ATOM 694 N N . GLU A 1 86 ? -11.215 6.766 18.404 1.00 86.06 86 GLU A N 1
ATOM 695 C CA . GLU A 1 86 ? -12.373 6.289 19.179 1.00 86.06 86 GLU A CA 1
ATOM 696 C C . GLU A 1 86 ? -13.147 5.185 18.446 1.00 86.06 86 GLU A C 1
ATOM 698 O O . GLU A 1 86 ? -13.736 4.301 19.062 1.00 86.06 86 GLU A O 1
ATOM 703 N N . THR A 1 87 ? -13.128 5.214 17.111 1.00 87.25 87 THR A N 1
ATOM 704 C CA . THR A 1 87 ? -13.803 4.234 16.255 1.00 87.25 87 THR A CA 1
ATOM 705 C C . THR A 1 87 ? -12.804 3.504 15.366 1.00 87.25 87 THR A C 1
ATOM 707 O O . THR A 1 87 ? -11.777 4.050 14.966 1.00 87.25 87 THR A O 1
ATOM 710 N N . TYR A 1 88 ? -13.123 2.259 15.010 1.00 87.75 88 TYR A N 1
ATOM 711 C CA . TYR A 1 88 ? -12.262 1.426 14.167 1.00 87.75 88 TYR A CA 1
ATOM 712 C C . TYR A 1 88 ? -12.267 1.847 12.686 1.00 87.75 88 TYR A C 1
ATOM 714 O O . TYR A 1 88 ? -11.359 1.495 11.939 1.00 87.75 88 TYR A O 1
ATOM 722 N N . ILE A 1 89 ? -13.284 2.584 12.230 1.00 90.25 89 ILE A N 1
ATOM 723 C CA . ILE A 1 89 ? -13.466 2.961 10.818 1.00 90.25 89 ILE A CA 1
ATOM 724 C C . ILE A 1 89 ? -12.282 3.776 10.260 1.00 90.25 89 ILE A C 1
ATOM 726 O O . ILE A 1 89 ? -11.725 3.361 9.242 1.00 90.25 89 ILE A O 1
ATOM 730 N N . PRO A 1 90 ? -11.848 4.899 10.871 1.00 90.81 90 PRO A N 1
ATOM 731 C CA . PRO A 1 90 ? -10.708 5.670 10.364 1.00 90.81 90 PRO A CA 1
ATOM 732 C C . PRO A 1 90 ? -9.415 4.846 10.338 1.00 90.81 90 PRO A C 1
ATOM 734 O O . PRO A 1 90 ? -8.652 4.927 9.375 1.00 90.81 90 PRO A O 1
ATOM 737 N N . LEU A 1 91 ? -9.216 3.992 11.344 1.00 90.56 91 LEU A N 1
ATOM 738 C CA . LEU A 1 91 ? -8.093 3.063 11.408 1.00 90.56 91 LEU A CA 1
ATOM 739 C C . LEU A 1 91 ? -8.114 2.071 10.230 1.00 90.56 91 LEU A C 1
ATOM 741 O O . LEU A 1 91 ? -7.091 1.864 9.577 1.00 90.56 91 LEU A O 1
ATOM 745 N N . LEU A 1 92 ? -9.280 1.489 9.917 1.00 91.25 92 LEU A N 1
ATOM 746 C CA . LEU A 1 92 ? -9.448 0.596 8.767 1.00 91.25 92 LEU A CA 1
ATOM 747 C C . LEU A 1 92 ? -9.180 1.309 7.445 1.00 91.25 92 LEU A C 1
ATOM 749 O O . LEU A 1 92 ? -8.486 0.757 6.597 1.00 91.25 92 LEU A O 1
ATOM 753 N N . ILE A 1 93 ? -9.683 2.532 7.267 1.00 92.00 93 ILE A N 1
ATOM 754 C CA . ILE A 1 93 ? -9.465 3.309 6.039 1.00 92.00 93 ILE A CA 1
ATOM 755 C C . ILE A 1 93 ? -7.971 3.575 5.833 1.00 92.00 93 ILE A C 1
ATOM 757 O O . ILE A 1 93 ? -7.451 3.333 4.744 1.00 92.00 93 ILE A O 1
ATOM 761 N N . LEU A 1 94 ? -7.255 4.006 6.876 1.00 92.69 94 LEU A N 1
ATOM 762 C CA . LEU A 1 94 ? -5.804 4.207 6.811 1.00 92.69 94 LEU A CA 1
ATOM 763 C C . LEU A 1 94 ? -5.063 2.909 6.483 1.00 92.69 94 LEU A C 1
ATOM 765 O O . LEU A 1 94 ? -4.129 2.915 5.680 1.00 92.69 94 LEU A O 1
ATOM 769 N N . GLN A 1 95 ? -5.513 1.785 7.040 1.00 91.12 95 GLN A N 1
ATOM 770 C CA . GLN A 1 95 ? -4.926 0.479 6.769 1.00 91.12 95 GLN A CA 1
ATOM 771 C C . GLN A 1 95 ? -5.193 -0.003 5.331 1.00 91.12 95 GLN A C 1
ATOM 773 O O . GLN A 1 95 ? -4.302 -0.577 4.697 1.00 91.12 95 GLN A O 1
ATOM 778 N N . VAL A 1 96 ? -6.379 0.263 4.779 1.00 92.31 96 VAL A N 1
ATOM 779 C CA . VAL A 1 96 ? -6.717 0.005 3.369 1.00 92.31 96 VAL A CA 1
ATOM 780 C C . VAL A 1 96 ? -5.859 0.870 2.443 1.00 92.31 96 VAL A C 1
ATOM 782 O O . VAL A 1 96 ? -5.298 0.363 1.476 1.00 92.31 96 VAL A O 1
ATOM 785 N N . ILE A 1 97 ? -5.668 2.154 2.758 1.00 93.06 97 ILE A N 1
ATOM 786 C CA . ILE A 1 97 ? -4.779 3.039 1.988 1.00 93.06 97 ILE A CA 1
ATOM 787 C C . ILE A 1 97 ? -3.332 2.528 2.054 1.00 93.06 97 ILE A C 1
ATOM 789 O O . ILE A 1 97 ? -2.668 2.399 1.026 1.00 93.06 97 ILE A O 1
ATOM 793 N N . GLY A 1 98 ? -2.846 2.172 3.245 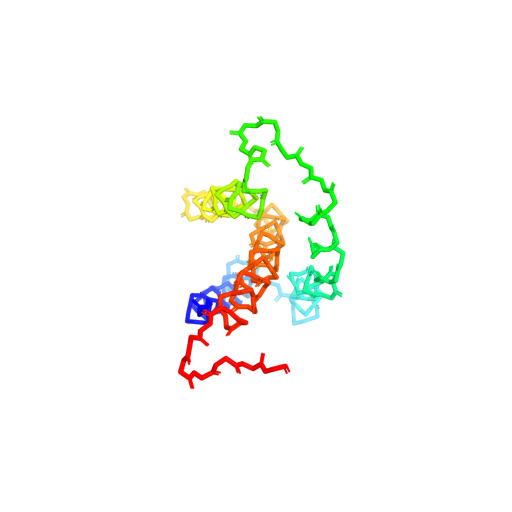1.00 92.50 98 GLY A N 1
ATOM 794 C CA . GLY A 1 98 ? -1.493 1.651 3.431 1.00 92.50 98 GLY A CA 1
ATOM 795 C C . GLY A 1 98 ? -1.246 0.346 2.668 1.00 92.50 98 GLY A C 1
ATOM 796 O O . GLY A 1 98 ? -0.183 0.160 2.067 1.00 92.50 98 GLY A O 1
ATOM 797 N N . THR A 1 99 ? -2.229 -0.554 2.633 1.00 91.00 99 THR A N 1
ATOM 798 C CA . THR A 1 99 ? -2.151 -1.807 1.864 1.00 91.00 99 THR A CA 1
ATOM 799 C C . THR A 1 99 ? -2.298 -1.597 0.364 1.00 91.00 99 THR A C 1
ATOM 801 O O . THR A 1 99 ? -1.554 -2.228 -0.385 1.00 91.00 99 THR A O 1
ATOM 804 N N . PHE A 1 100 ? -3.147 -0.668 -0.077 1.00 92.94 100 PHE A N 1
ATOM 805 C CA . PHE A 1 100 ? -3.222 -0.222 -1.468 1.00 92.94 100 PHE A CA 1
ATOM 806 C C . PHE A 1 100 ? -1.868 0.290 -1.961 1.00 92.94 100 PHE A C 1
ATOM 808 O O . PHE A 1 100 ? -1.346 -0.200 -2.964 1.00 92.94 100 PHE A O 1
ATOM 815 N N . CYS A 1 101 ? -1.244 1.203 -1.213 1.00 93.38 101 CYS A N 1
ATOM 816 C CA . CYS A 1 101 ? 0.091 1.690 -1.537 1.00 93.38 101 CYS A CA 1
ATOM 817 C C . CYS A 1 101 ? 1.106 0.537 -1.582 1.00 93.38 101 CYS A C 1
ATOM 819 O O . CYS A 1 101 ? 1.907 0.441 -2.509 1.00 93.38 101 CYS A O 1
ATOM 821 N N . GLY A 1 102 ? 1.033 -0.388 -0.621 1.00 91.25 102 GLY A N 1
ATOM 822 C CA . GLY A 1 102 ? 1.879 -1.579 -0.588 1.00 91.25 102 GLY A CA 1
ATOM 823 C C . GLY A 1 102 ? 1.734 -2.472 -1.824 1.00 91.25 102 GLY A C 1
ATOM 824 O O . GLY A 1 102 ? 2.746 -2.892 -2.382 1.00 91.25 102 GLY A O 1
ATOM 825 N N . ALA A 1 103 ? 0.505 -2.751 -2.263 1.00 91.56 103 ALA A N 1
ATOM 826 C CA . ALA A 1 103 ? 0.220 -3.569 -3.442 1.00 91.56 103 ALA A CA 1
ATOM 827 C C . ALA A 1 103 ? 0.702 -2.897 -4.738 1.00 91.56 103 ALA A C 1
ATOM 829 O O . ALA A 1 103 ? 1.288 -3.554 -5.605 1.00 91.56 103 ALA A O 1
ATOM 830 N N . PHE A 1 104 ? 0.519 -1.578 -4.842 1.00 92.50 104 PHE A N 1
ATOM 831 C CA . PHE A 1 104 ? 0.996 -0.791 -5.974 1.00 92.50 104 PHE A CA 1
ATOM 832 C C . PHE A 1 104 ? 2.528 -0.832 -6.062 1.00 92.50 104 PHE A C 1
ATOM 834 O O . PHE A 1 104 ? 3.076 -1.162 -7.113 1.00 92.50 104 PHE A O 1
ATOM 841 N N . MET A 1 105 ? 3.238 -0.563 -4.962 1.00 92.12 105 MET A N 1
ATOM 842 C CA . MET A 1 105 ? 4.706 -0.595 -4.955 1.00 92.12 105 MET A CA 1
ATOM 843 C C . MET A 1 105 ? 5.274 -1.963 -5.306 1.00 92.12 105 MET A C 1
ATOM 845 O O . MET A 1 105 ? 6.240 -2.030 -6.056 1.00 92.12 105 MET A O 1
ATOM 849 N N . ASP A 1 106 ? 4.685 -3.038 -4.781 1.00 91.19 106 ASP A N 1
ATOM 850 C CA . ASP A 1 106 ? 5.122 -4.408 -5.068 1.00 91.19 106 ASP A CA 1
ATOM 851 C C . ASP A 1 106 ? 5.075 -4.671 -6.582 1.00 91.19 106 ASP A C 1
ATOM 853 O O . ASP A 1 106 ? 6.052 -5.122 -7.164 1.00 91.19 106 ASP A O 1
ATOM 857 N N . THR A 1 107 ? 3.997 -4.236 -7.243 1.00 91.44 107 THR A N 1
ATOM 858 C CA . THR A 1 107 ? 3.837 -4.338 -8.703 1.00 91.44 107 THR A CA 1
ATOM 859 C C . THR A 1 107 ? 4.888 -3.532 -9.473 1.00 91.44 107 THR A C 1
ATOM 861 O O . THR A 1 107 ? 5.433 -4.003 -10.472 1.00 91.44 107 THR A O 1
ATOM 864 N N . ILE A 1 108 ? 5.203 -2.312 -9.020 1.00 90.62 108 ILE A N 1
ATOM 865 C CA . ILE A 1 108 ? 6.261 -1.501 -9.638 1.00 90.62 108 ILE A CA 1
ATOM 866 C C . ILE A 1 108 ? 7.620 -2.184 -9.483 1.00 90.62 108 ILE A C 1
ATOM 868 O O . ILE A 1 108 ? 8.384 -2.234 -10.447 1.00 90.62 108 ILE A O 1
ATOM 872 N N . ILE A 1 109 ? 7.937 -2.655 -8.274 1.00 90.06 109 ILE A N 1
ATOM 873 C CA . ILE A 1 109 ? 9.219 -3.286 -7.955 1.00 90.06 109 ILE A CA 1
ATOM 874 C C . ILE A 1 109 ? 9.396 -4.531 -8.814 1.00 90.06 109 ILE A C 1
ATOM 876 O O . ILE A 1 109 ? 10.419 -4.625 -9.483 1.00 90.06 109 ILE A O 1
ATOM 880 N N . ASP A 1 110 ? 8.388 -5.403 -8.881 1.00 88.94 110 ASP A N 1
ATOM 881 C CA . ASP A 1 110 ? 8.403 -6.588 -9.741 1.00 88.94 110 ASP A CA 1
ATOM 882 C C . ASP A 1 110 ? 8.690 -6.191 -11.200 1.00 88.94 110 ASP A C 1
ATOM 884 O O . ASP A 1 110 ? 9.596 -6.729 -11.835 1.00 88.94 110 ASP A O 1
ATOM 888 N N . GLY A 1 111 ? 8.013 -5.155 -11.710 1.00 87.56 111 GLY A N 1
ATOM 889 C CA . GLY A 1 111 ? 8.254 -4.639 -13.059 1.00 87.56 111 GLY A CA 1
ATOM 890 C C . GLY A 1 111 ? 9.667 -4.079 -13.280 1.00 87.56 111 GLY A C 1
ATOM 891 O O . GLY A 1 111 ? 10.244 -4.280 -14.348 1.00 87.56 111 GLY A O 1
ATOM 892 N N . ILE A 1 112 ? 10.246 -3.377 -12.300 1.00 87.94 112 ILE A N 1
ATOM 893 C CA . ILE A 1 112 ? 11.633 -2.885 -12.369 1.00 87.94 112 ILE A CA 1
ATOM 894 C C . ILE A 1 112 ? 12.614 -4.060 -12.328 1.00 87.94 112 ILE A C 1
ATOM 896 O O . ILE A 1 112 ? 13.568 -4.075 -13.105 1.00 87.94 112 ILE A O 1
ATOM 900 N N . THR A 1 113 ? 12.378 -5.043 -11.459 1.00 88.06 113 THR A N 1
ATOM 901 C CA . THR A 1 113 ? 13.216 -6.234 -11.325 1.00 88.06 113 THR A CA 1
ATOM 902 C C . THR A 1 113 ? 13.215 -7.052 -12.611 1.00 88.06 113 THR A C 1
ATOM 904 O O . THR A 1 113 ? 14.294 -7.413 -13.064 1.00 88.06 113 THR A O 1
ATOM 907 N N . CYS A 1 114 ? 12.073 -7.247 -13.277 1.00 86.25 114 CYS A N 1
ATOM 908 C CA . CYS A 1 114 ? 12.032 -7.921 -14.581 1.00 86.25 114 CYS A CA 1
ATOM 909 C C . CYS A 1 114 ? 12.851 -7.179 -15.652 1.00 86.25 114 CYS A C 1
ATOM 911 O O . CYS A 1 114 ? 13.576 -7.803 -16.425 1.00 86.25 114 CYS A O 1
ATOM 913 N N . ILE A 1 115 ? 12.789 -5.841 -15.686 1.00 85.06 115 ILE A N 1
ATOM 914 C CA . ILE A 1 115 ? 13.601 -5.035 -16.617 1.00 85.06 115 ILE A CA 1
ATOM 915 C C . ILE A 1 115 ? 15.095 -5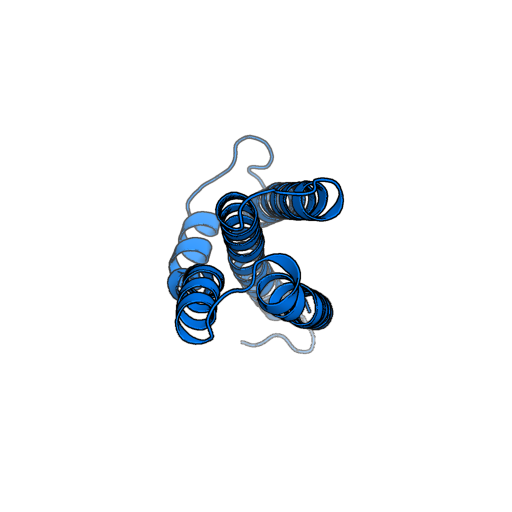.180 -16.300 1.00 85.06 115 ILE A C 1
ATOM 917 O O . ILE A 1 115 ? 15.913 -5.284 -17.211 1.00 85.06 115 ILE A O 1
ATOM 921 N N . GLN A 1 116 ? 15.462 -5.181 -15.018 1.00 84.75 116 GLN A N 1
ATOM 922 C CA . GLN A 1 116 ? 16.849 -5.363 -14.591 1.00 84.75 116 GLN A CA 1
ATOM 923 C C . GLN A 1 116 ? 17.363 -6.769 -14.896 1.00 84.75 116 GLN A C 1
ATOM 925 O O . GLN A 1 116 ? 18.471 -6.891 -15.401 1.00 84.75 116 GLN A O 1
ATOM 930 N N . GLN A 1 117 ? 16.553 -7.803 -14.662 1.00 86.00 117 GLN A N 1
ATOM 931 C CA . GLN A 1 117 ? 16.879 -9.189 -14.996 1.00 86.00 117 GLN A CA 1
ATOM 932 C C . GLN A 1 117 ? 17.103 -9.364 -16.495 1.00 86.00 117 GLN A C 1
ATOM 934 O O . GLN A 1 117 ? 18.077 -9.991 -16.883 1.00 86.00 117 GLN A O 1
ATOM 939 N N . LYS A 1 118 ? 16.276 -8.752 -17.350 1.00 81.19 118 LYS A N 1
ATOM 940 C CA . LYS A 1 118 ? 16.498 -8.775 -18.804 1.00 81.19 118 LYS A CA 1
ATOM 941 C C . LYS A 1 118 ? 17.849 -8.168 -19.212 1.00 81.19 118 LYS A C 1
ATOM 943 O O . LYS A 1 118 ? 18.433 -8.576 -20.210 1.00 81.19 118 LYS A O 1
ATOM 948 N N . ASN A 1 119 ? 18.330 -7.183 -18.458 1.00 80.88 119 ASN A N 1
ATOM 949 C CA . ASN A 1 119 ? 19.594 -6.499 -18.722 1.00 80.88 119 ASN A CA 1
ATOM 950 C C . ASN A 1 119 ? 20.795 -7.142 -18.003 1.00 80.88 119 ASN A C 1
ATOM 952 O O . ASN A 1 119 ? 21.897 -6.602 -18.102 1.00 80.88 119 ASN A O 1
ATOM 956 N N . ASP A 1 120 ? 20.607 -8.242 -17.265 1.00 81.94 120 ASP A N 1
ATOM 957 C CA . ASP A 1 120 ? 21.699 -8.946 -16.590 1.00 81.94 120 ASP A CA 1
ATOM 958 C C . ASP A 1 120 ? 22.551 -9.714 -17.624 1.00 81.94 120 ASP A C 1
ATOM 960 O O . ASP A 1 120 ? 22.037 -10.616 -18.290 1.00 81.94 120 ASP A O 1
ATOM 964 N N . PRO A 1 121 ? 23.850 -9.390 -17.780 1.00 71.56 121 PRO A N 1
ATOM 965 C CA . PRO A 1 121 ? 24.713 -10.022 -18.776 1.00 71.56 121 PRO A CA 1
ATOM 966 C C . PRO A 1 121 ? 25.075 -11.483 -18.467 1.00 71.56 121 PRO A C 1
ATOM 968 O O . PRO A 1 121 ? 25.537 -12.178 -19.368 1.00 71.56 121 PRO A O 1
ATOM 971 N N . ILE A 1 122 ? 24.917 -11.947 -17.221 1.00 75.88 122 ILE A N 1
ATOM 972 C CA . ILE A 1 122 ? 25.358 -13.289 -16.794 1.00 75.88 122 ILE A CA 1
ATOM 973 C C . ILE A 1 122 ? 24.173 -14.248 -16.686 1.00 75.88 122 ILE A C 1
ATOM 975 O O . ILE A 1 122 ? 24.262 -15.390 -17.132 1.00 75.88 122 ILE A O 1
ATOM 979 N N . SER A 1 123 ? 23.069 -13.783 -16.096 1.00 72.94 123 SER A N 1
ATOM 980 C CA . SER A 1 123 ? 21.898 -14.617 -15.780 1.00 72.94 123 SER A CA 1
ATOM 981 C C . SER A 1 123 ? 20.613 -14.112 -16.435 1.00 72.94 123 SER A C 1
ATOM 983 O O . SER A 1 123 ? 19.519 -14.470 -15.995 1.00 72.94 123 SER A O 1
ATOM 985 N N . GLY A 1 124 ? 20.730 -13.250 -17.449 1.00 57.22 124 GLY A N 1
ATOM 986 C CA . GLY A 1 124 ? 19.584 -12.625 -18.090 1.00 57.22 124 GLY A CA 1
ATOM 987 C C . GLY A 1 124 ? 18.613 -13.655 -18.650 1.00 57.22 124 GLY A C 1
ATOM 988 O O . GLY A 1 124 ? 18.969 -14.458 -19.512 1.00 57.22 124 GLY A O 1
ATOM 989 N N . ALA A 1 125 ? 17.379 -13.629 -18.146 1.00 57.91 125 ALA A N 1
ATOM 990 C CA . ALA A 1 125 ? 16.294 -14.417 -18.707 1.00 57.91 125 ALA A CA 1
ATOM 991 C C . ALA A 1 125 ? 16.011 -13.903 -20.129 1.00 57.91 125 ALA A C 1
ATOM 993 O O . ALA A 1 125 ? 15.660 -12.7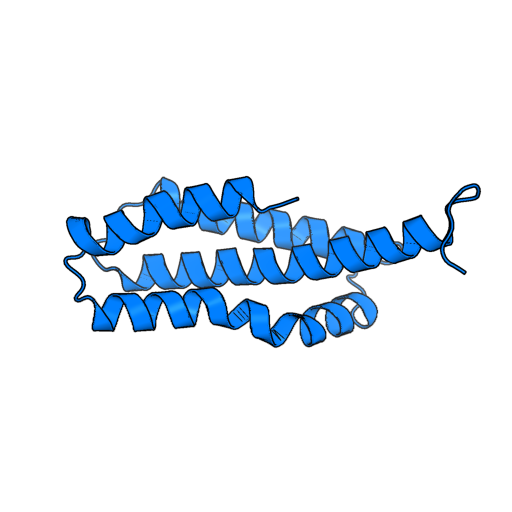30 -20.297 1.00 57.91 125 ALA A O 1
ATOM 994 N N . GLN A 1 126 ? 16.238 -14.766 -21.127 1.00 53.06 126 GLN A N 1
ATOM 995 C CA . GLN A 1 126 ? 15.881 -14.524 -22.530 1.00 53.06 126 GLN A CA 1
ATOM 996 C C . GLN A 1 126 ? 14.365 -14.454 -22.713 1.00 53.06 126 GLN A C 1
ATOM 998 O O . GLN A 1 126 ? 13.661 -15.292 -22.105 1.00 53.06 126 GLN A O 1
#

pLDDT: mean 85.11, std 9.19, range [41.22, 93.75]

InterPro domains:
  IPR039309 Biopterin transporter family [PF03092] (4-124)

Organism: NCBI:txid197538